Protein AF-A0AB37VP59-F1 (afdb_monomer)

Structure (mmCIF, N/CA/C/O backbone):
data_AF-A0AB37VP59-F1
#
_entry.id   AF-A0AB37VP59-F1
#
loop_
_atom_site.group_PDB
_atom_site.id
_atom_site.type_symbol
_atom_site.label_atom_id
_atom_site.label_alt_id
_atom_site.label_comp_id
_atom_site.label_asym_id
_atom_site.label_entity_id
_atom_site.label_seq_id
_atom_site.pdbx_PDB_ins_code
_atom_site.Cartn_x
_atom_site.Cartn_y
_atom_site.Cartn_z
_atom_site.occupancy
_atom_site.B_iso_or_equiv
_atom_site.auth_seq_id
_atom_site.auth_comp_id
_atom_site.auth_asym_id
_atom_site.auth_atom_id
_atom_site.pdbx_PDB_model_num
ATOM 1 N N . SER A 1 1 ? 19.311 7.601 -5.207 1.00 72.62 1 SER A N 1
ATOM 2 C CA . SER A 1 1 ? 17.834 7.545 -5.160 1.00 72.62 1 SER A CA 1
ATOM 3 C C . SER A 1 1 ? 17.373 6.190 -5.675 1.00 72.62 1 SER A C 1
ATOM 5 O O . SER A 1 1 ? 17.771 5.829 -6.777 1.00 72.62 1 SER A O 1
ATOM 7 N N . VAL A 1 2 ? 16.579 5.439 -4.901 1.00 83.62 2 VAL A N 1
ATOM 8 C CA . VAL A 1 2 ? 16.119 4.067 -5.236 1.00 83.62 2 VAL A CA 1
ATOM 9 C C . VAL A 1 2 ? 15.288 4.017 -6.526 1.00 83.62 2 VAL A C 1
ATOM 11 O O . VAL A 1 2 ? 15.314 3.015 -7.233 1.00 83.62 2 VAL A O 1
ATOM 14 N N . LEU A 1 3 ? 14.602 5.115 -6.865 1.00 87.75 3 LEU A N 1
ATOM 15 C CA . LEU A 1 3 ? 13.774 5.244 -8.072 1.00 87.75 3 LEU A CA 1
ATOM 16 C C . LEU A 1 3 ? 14.448 6.041 -9.201 1.00 87.75 3 LEU A C 1
ATOM 18 O O . LEU A 1 3 ? 13.854 6.228 -10.260 1.00 87.75 3 LEU A O 1
ATOM 22 N N . GLY A 1 4 ? 15.689 6.496 -9.006 1.00 88.38 4 GLY A N 1
ATOM 23 C CA . GLY A 1 4 ? 16.471 7.183 -10.041 1.00 88.38 4 GLY A CA 1
ATOM 24 C C . GLY A 1 4 ? 16.076 8.640 -10.292 1.00 88.38 4 GLY A C 1
ATOM 25 O O . GLY A 1 4 ? 16.629 9.268 -11.188 1.00 88.38 4 GLY A O 1
ATOM 26 N N . TYR A 1 5 ? 15.157 9.196 -9.500 1.00 91.25 5 TYR A N 1
ATOM 27 C CA . TYR A 1 5 ? 14.836 10.621 -9.540 1.00 91.25 5 TYR A CA 1
ATOM 28 C C . TYR A 1 5 ? 15.966 11.445 -8.917 1.00 91.25 5 TYR A C 1
ATOM 30 O O . TYR A 1 5 ? 16.372 11.174 -7.783 1.00 91.25 5 TYR A O 1
ATOM 38 N N . SER A 1 6 ? 16.464 12.435 -9.663 1.00 87.75 6 SER A N 1
ATOM 39 C CA . SER A 1 6 ? 17.513 13.366 -9.230 1.00 87.75 6 SER A CA 1
ATOM 40 C C . SER A 1 6 ? 16.966 14.485 -8.344 1.00 87.75 6 SER A C 1
ATOM 42 O O . SER A 1 6 ? 17.584 14.827 -7.341 1.00 87.75 6 SER A O 1
ATOM 44 N N . ASN A 1 7 ? 15.787 15.018 -8.678 1.00 90.31 7 ASN A N 1
ATOM 45 C CA . ASN A 1 7 ? 15.095 16.046 -7.907 1.00 90.31 7 ASN A CA 1
ATOM 46 C C . ASN A 1 7 ? 13.747 15.511 -7.405 1.00 90.31 7 ASN A C 1
ATOM 48 O O . ASN A 1 7 ? 12.861 15.177 -8.190 1.00 90.31 7 ASN A O 1
ATOM 52 N N . THR A 1 8 ? 13.598 15.429 -6.083 1.00 88.12 8 THR A N 1
ATOM 53 C CA . THR A 1 8 ? 12.398 14.891 -5.430 1.00 88.12 8 THR A CA 1
ATOM 54 C C . THR A 1 8 ? 11.186 15.801 -5.593 1.00 88.12 8 THR A C 1
ATOM 56 O O . THR A 1 8 ? 10.112 15.299 -5.905 1.00 88.12 8 THR A O 1
ATOM 59 N N . LYS A 1 9 ? 11.342 17.126 -5.459 1.00 88.88 9 LYS A N 1
ATOM 60 C CA . LYS A 1 9 ? 10.240 18.091 -5.649 1.00 88.88 9 LYS A CA 1
ATOM 61 C C . LYS A 1 9 ? 9.669 18.010 -7.060 1.00 88.88 9 LYS A C 1
ATOM 63 O O . LYS A 1 9 ? 8.460 18.017 -7.260 1.00 88.88 9 LYS A O 1
ATOM 68 N N . ASP A 1 10 ? 10.565 17.898 -8.027 1.00 91.94 10 ASP A N 1
ATOM 69 C CA . ASP A 1 10 ? 10.229 17.785 -9.436 1.00 91.94 10 ASP A CA 1
ATOM 70 C C . ASP A 1 10 ? 9.515 16.465 -9.769 1.00 91.94 10 ASP A C 1
ATOM 72 O O . ASP A 1 10 ? 8.470 16.463 -10.421 1.00 91.94 10 ASP A O 1
ATOM 76 N N . ALA A 1 11 ? 10.032 15.348 -9.249 1.00 92.06 11 ALA A N 1
ATOM 77 C CA . ALA A 1 11 ? 9.401 14.042 -9.390 1.00 92.06 11 ALA A CA 1
ATOM 78 C C . ALA A 1 11 ? 7.995 14.025 -8.775 1.00 92.06 11 ALA A C 1
ATOM 80 O O . ALA A 1 11 ? 7.053 13.583 -9.426 1.00 92.06 11 ALA A O 1
ATOM 81 N N . LEU A 1 12 ? 7.836 14.567 -7.563 1.00 91.94 12 LEU A N 1
ATOM 82 C CA . LEU A 1 12 ? 6.530 14.694 -6.916 1.00 91.94 12 LEU A CA 1
ATOM 83 C C . LEU A 1 12 ? 5.581 15.550 -7.759 1.00 91.94 12 LEU A C 1
ATOM 85 O O . LEU A 1 12 ? 4.450 15.144 -7.999 1.00 91.94 12 LEU A O 1
ATOM 89 N N . SER A 1 13 ? 6.030 16.702 -8.259 1.00 91.25 13 SER A N 1
ATOM 90 C CA . SER A 1 13 ? 5.206 17.595 -9.082 1.00 91.25 13 SER A CA 1
ATOM 91 C C . SER A 1 13 ? 4.702 16.926 -10.367 1.00 91.25 13 SER A C 1
ATOM 93 O O . SER A 1 13 ? 3.517 17.005 -10.672 1.00 91.25 13 SER A O 1
ATOM 95 N N . ARG A 1 14 ? 5.571 16.214 -11.096 1.00 91.88 14 ARG A N 1
ATOM 96 C CA . ARG A 1 14 ? 5.260 15.669 -12.433 1.00 91.88 14 ARG A CA 1
ATOM 97 C C . ARG A 1 14 ? 4.603 14.295 -12.449 1.00 91.88 14 ARG A C 1
ATOM 99 O O . ARG A 1 14 ? 4.141 13.852 -13.506 1.00 91.88 14 ARG A O 1
ATOM 106 N N . HIS A 1 15 ? 4.702 13.545 -11.360 1.00 92.88 15 HIS A N 1
ATOM 107 C CA . HIS A 1 15 ? 4.385 12.116 -11.374 1.00 92.88 15 HIS A CA 1
ATOM 108 C C . HIS A 1 15 ? 3.372 11.688 -10.328 1.00 92.88 15 HIS A C 1
ATOM 110 O O . HIS A 1 15 ? 2.923 10.553 -10.422 1.00 92.88 15 HIS A O 1
ATOM 116 N N . VAL A 1 16 ? 3.025 12.556 -9.382 1.00 93.62 16 VAL A N 1
ATOM 117 C CA . VAL A 1 16 ? 2.039 12.276 -8.337 1.00 93.62 16 VAL A CA 1
ATOM 118 C C . VAL A 1 16 ? 0.917 13.300 -8.452 1.00 93.62 16 VAL A C 1
ATOM 120 O O . VAL A 1 16 ? 1.195 14.486 -8.652 1.00 93.62 16 VAL A O 1
ATOM 123 N N . ASP A 1 17 ? -0.328 12.861 -8.322 1.00 92.38 17 ASP A N 1
ATOM 124 C CA . ASP A 1 17 ? -1.490 13.744 -8.375 1.00 92.38 17 ASP A CA 1
ATOM 125 C C . ASP A 1 17 ? -1.630 14.568 -7.086 1.00 92.38 17 ASP A C 1
ATOM 127 O O . ASP A 1 17 ? -0.920 14.348 -6.102 1.00 92.38 17 ASP A O 1
ATOM 131 N N . LEU A 1 18 ? -2.467 15.608 -7.108 1.00 91.31 18 LEU A N 1
ATOM 132 C CA . LEU A 1 18 ? -2.630 16.495 -5.948 1.00 91.31 18 LEU A CA 1
ATOM 133 C C . LEU A 1 18 ? -3.325 15.792 -4.776 1.00 91.31 18 LEU A C 1
ATOM 135 O O . LEU A 1 18 ? -2.938 16.024 -3.638 1.00 91.31 18 LEU A O 1
ATOM 139 N N . GLU A 1 19 ? -4.286 14.910 -5.056 1.00 92.19 19 GLU A N 1
ATOM 140 C CA . GLU A 1 19 ? -5.008 14.116 -4.047 1.00 92.19 19 GLU A CA 1
ATOM 141 C C . GLU A 1 19 ? -4.108 13.133 -3.287 1.00 92.19 19 GLU A C 1
ATOM 143 O O . GLU A 1 19 ? -4.360 12.808 -2.129 1.00 92.19 19 GLU A O 1
ATOM 148 N N . ASP A 1 20 ? -3.003 12.728 -3.911 1.00 93.25 20 ASP A N 1
ATOM 149 C CA . ASP A 1 20 ? -2.031 11.802 -3.339 1.00 93.25 20 ASP A CA 1
ATOM 150 C C . ASP A 1 20 ? -0.913 12.505 -2.556 1.00 93.25 20 ASP A C 1
ATOM 152 O O . ASP A 1 20 ? 0.030 11.851 -2.101 1.00 93.25 20 ASP A O 1
ATOM 156 N N . LYS A 1 21 ? -0.987 13.834 -2.399 1.00 92.50 21 LYS A N 1
ATOM 157 C CA . LYS A 1 21 ? -0.002 14.664 -1.695 1.00 92.50 21 LYS A CA 1
ATOM 158 C C . LYS A 1 21 ? -0.630 15.345 -0.492 1.00 92.50 21 LYS A C 1
ATOM 160 O O . LYS A 1 21 ? -1.724 15.888 -0.563 1.00 92.50 21 LYS A O 1
ATOM 165 N N . MET A 1 22 ? 0.143 15.443 0.581 1.00 89.94 22 MET A N 1
ATOM 166 C CA . MET A 1 22 ? -0.222 16.232 1.749 1.00 89.94 22 MET A CA 1
ATOM 167 C C . MET A 1 22 ? 0.992 16.989 2.280 1.00 89.94 22 MET A C 1
ATOM 169 O O . MET A 1 22 ? 2.081 16.428 2.414 1.00 89.94 22 MET A O 1
ATOM 173 N N . GLY A 1 23 ? 0.815 18.276 2.575 1.00 86.31 23 GLY A N 1
ATOM 174 C CA . GLY A 1 23 ? 1.788 19.042 3.346 1.00 86.31 23 GLY A CA 1
ATOM 175 C C . GLY A 1 23 ? 1.694 18.633 4.810 1.00 86.31 23 GLY A C 1
ATOM 176 O O . GLY A 1 23 ? 0.612 18.649 5.387 1.00 86.31 23 GLY A O 1
ATOM 177 N N . SER A 1 24 ? 2.809 18.235 5.409 1.00 83.12 24 SER A N 1
ATOM 178 C CA . SER A 1 24 ? 2.869 17.896 6.825 1.0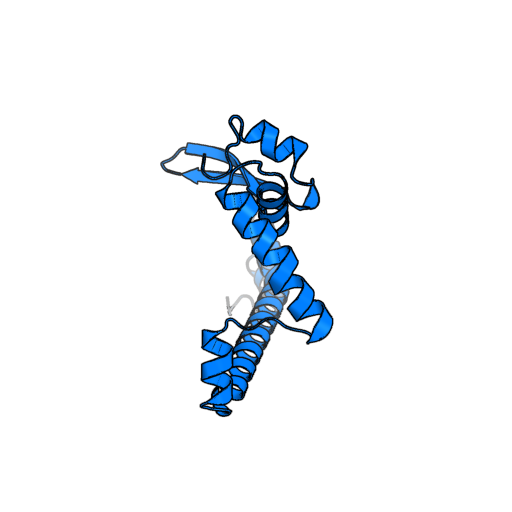0 83.12 24 SER A CA 1
ATOM 179 C C . SER A 1 24 ? 4.071 18.558 7.471 1.00 83.12 24 SER A C 1
ATOM 181 O O . SER A 1 24 ? 5.178 18.584 6.922 1.00 83.12 24 SER A O 1
ATOM 183 N N . ARG A 1 25 ? 3.844 19.128 8.652 1.00 82.62 25 ARG A N 1
ATOM 184 C CA . ARG A 1 25 ? 4.882 19.784 9.435 1.00 82.62 25 ARG A CA 1
ATOM 185 C C . ARG A 1 25 ? 5.600 18.724 10.256 1.00 82.62 25 ARG A C 1
ATOM 187 O O . ARG A 1 25 ? 5.131 18.320 11.314 1.00 82.62 25 ARG A O 1
ATOM 194 N N . ILE A 1 26 ? 6.747 18.279 9.760 1.00 82.06 26 ILE A N 1
ATOM 195 C CA . ILE A 1 26 ? 7.560 17.281 10.444 1.00 82.06 26 ILE A CA 1
ATOM 196 C C . ILE A 1 26 ? 8.484 18.008 11.420 1.00 82.06 26 ILE A C 1
ATOM 198 O O . ILE A 1 26 ? 9.325 18.828 11.032 1.00 82.06 26 ILE A O 1
ATOM 202 N N . THR A 1 27 ? 8.294 17.725 12.707 1.00 80.81 27 THR A N 1
ATOM 203 C CA . THR A 1 27 ? 9.175 18.167 13.785 1.00 80.81 27 THR A CA 1
ATOM 204 C C . THR A 1 27 ? 10.196 17.073 14.071 1.00 80.81 27 THR A C 1
ATOM 206 O O . THR A 1 27 ? 9.868 15.954 14.453 1.00 80.81 27 THR A O 1
ATOM 209 N N . THR A 1 28 ? 11.473 17.361 13.845 1.00 78.62 28 THR A N 1
ATOM 210 C CA . THR A 1 28 ? 12.567 16.426 14.136 1.00 78.62 28 THR A CA 1
ATOM 211 C C . THR A 1 28 ? 13.749 17.209 14.678 1.00 78.62 28 THR A C 1
ATOM 213 O O . THR A 1 28 ? 14.159 18.207 14.086 1.00 78.62 28 THR A O 1
ATOM 216 N N . SER A 1 29 ? 14.285 16.773 15.821 1.00 78.69 29 SER A N 1
ATOM 217 C CA . SER A 1 29 ? 15.469 17.370 16.460 1.00 78.69 29 SER A CA 1
ATOM 218 C C . SER A 1 29 ? 15.377 18.894 16.643 1.00 78.69 29 SER A C 1
ATOM 220 O O . SER A 1 29 ? 16.305 19.626 16.309 1.00 78.69 29 SER A O 1
ATOM 222 N N . GLY A 1 30 ? 14.226 19.392 17.111 1.00 79.00 30 GLY A N 1
ATOM 223 C CA . GLY A 1 30 ? 13.988 20.826 17.342 1.00 79.00 30 GLY A CA 1
ATOM 224 C C . GLY A 1 30 ? 13.789 21.666 16.074 1.00 79.00 30 GLY A C 1
ATOM 225 O O . GLY A 1 30 ? 13.482 22.852 16.167 1.00 79.00 30 GLY A O 1
ATOM 226 N N . GLN A 1 31 ? 13.913 21.072 14.885 1.00 78.69 31 GLN A N 1
ATOM 227 C CA . GLN A 1 31 ? 13.576 21.726 13.627 1.00 78.69 31 GLN A CA 1
ATOM 228 C C . GLN A 1 31 ? 12.152 21.383 13.227 1.00 78.69 31 GLN A C 1
ATOM 230 O O . GLN A 1 31 ? 11.710 20.243 13.353 1.00 78.69 31 GLN A O 1
ATOM 235 N N . SER A 1 32 ? 11.445 22.379 12.709 1.00 82.44 32 SER A N 1
ATOM 236 C CA . SER A 1 32 ? 10.094 22.215 12.206 1.00 82.44 32 SER A CA 1
ATOM 237 C C . SER A 1 32 ? 10.067 22.602 10.738 1.00 82.44 32 SER A C 1
ATOM 239 O O . SER A 1 32 ? 10.291 23.764 10.401 1.00 82.44 32 SER A O 1
ATOM 241 N N . ARG A 1 33 ? 9.876 21.612 9.864 1.00 84.31 33 ARG A N 1
ATOM 242 C CA . ARG A 1 33 ? 9.929 21.793 8.412 1.00 84.31 33 ARG A CA 1
ATOM 243 C C . ARG A 1 33 ? 8.636 21.307 7.787 1.00 84.31 33 ARG A C 1
ATOM 245 O O . ARG A 1 33 ? 8.128 20.245 8.135 1.00 84.31 33 ARG A O 1
ATOM 252 N N . GLU A 1 34 ? 8.131 22.083 6.842 1.00 85.31 34 GLU A N 1
ATOM 253 C CA . GLU A 1 34 ? 7.028 21.653 5.998 1.00 85.31 34 GLU A CA 1
ATOM 254 C C . GLU A 1 34 ? 7.560 20.684 4.936 1.00 85.31 34 GLU A C 1
ATOM 256 O O . GLU A 1 34 ? 8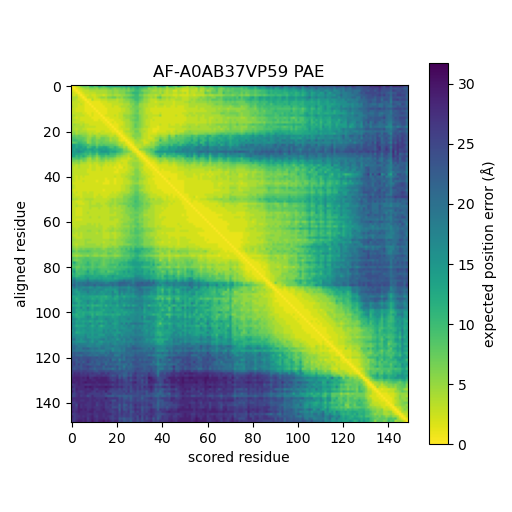.483 21.004 4.179 1.00 85.31 34 GLU A O 1
ATOM 261 N N . MET A 1 35 ? 7.029 19.465 4.931 1.00 88.00 35 MET A N 1
ATOM 262 C CA . MET A 1 35 ? 7.433 18.387 4.037 1.00 88.00 35 MET A CA 1
ATOM 263 C C . MET A 1 35 ? 6.212 17.826 3.318 1.00 88.00 35 MET A C 1
ATOM 265 O O . MET A 1 35 ? 5.139 17.689 3.896 1.00 88.00 35 MET A O 1
ATOM 269 N N . THR A 1 36 ? 6.379 17.480 2.045 1.00 89.38 36 THR A N 1
ATOM 270 C CA . THR A 1 36 ? 5.337 16.785 1.289 1.00 89.38 36 THR A CA 1
ATOM 271 C C . THR A 1 36 ? 5.408 15.295 1.591 1.00 89.38 36 THR A C 1
ATOM 273 O O . THR A 1 36 ? 6.431 14.657 1.336 1.00 89.38 36 THR A O 1
ATOM 276 N N . ILE A 1 37 ? 4.318 14.750 2.112 1.00 91.19 37 ILE A N 1
ATOM 277 C CA . ILE A 1 37 ? 4.081 13.318 2.278 1.00 91.19 37 ILE A CA 1
ATOM 278 C C . ILE A 1 37 ? 3.182 12.860 1.128 1.00 91.19 37 ILE A C 1
ATOM 280 O O . ILE A 1 37 ? 2.370 13.636 0.622 1.00 91.19 37 ILE A O 1
ATOM 284 N N . ILE A 1 38 ? 3.350 11.612 0.702 1.00 93.75 38 ILE A N 1
ATOM 285 C CA . ILE A 1 38 ? 2.493 10.971 -0.294 1.00 93.75 38 ILE A CA 1
ATOM 286 C C . ILE A 1 38 ? 1.874 9.702 0.279 1.00 93.75 38 ILE A C 1
ATOM 288 O O . ILE A 1 38 ? 2.481 9.051 1.132 1.00 93.75 38 ILE A O 1
ATOM 292 N N . ASN A 1 39 ? 0.681 9.357 -0.193 1.00 94.44 39 ASN A N 1
ATOM 293 C CA . ASN A 1 39 ? 0.032 8.091 0.136 1.00 94.44 39 ASN A CA 1
ATOM 294 C C . ASN A 1 39 ? 0.580 6.936 -0.738 1.00 94.44 39 ASN A C 1
ATOM 296 O O . ASN A 1 39 ? 1.502 7.104 -1.545 1.00 94.44 39 ASN A O 1
ATOM 300 N N . GLU A 1 40 ? 0.007 5.742 -0.578 1.00 93.19 40 GLU A N 1
ATOM 301 C CA . GLU A 1 40 ? 0.408 4.550 -1.333 1.00 93.19 40 GLU A CA 1
ATOM 302 C C . GLU A 1 40 ? 0.141 4.680 -2.847 1.00 93.19 40 GLU A C 1
ATOM 304 O O . GLU A 1 40 ? 0.975 4.272 -3.659 1.00 93.19 40 GLU A O 1
ATOM 309 N N . SER A 1 41 ? -0.967 5.317 -3.238 1.00 93.94 41 SER A N 1
ATOM 310 C CA . SER A 1 41 ? -1.277 5.605 -4.647 1.00 93.94 41 SER A CA 1
ATOM 311 C C . SER A 1 41 ? -0.182 6.463 -5.293 1.00 93.94 41 SER A C 1
ATOM 313 O O . SER A 1 41 ? 0.388 6.097 -6.328 1.00 93.94 41 SER A O 1
ATOM 315 N N . GLY A 1 42 ? 0.234 7.539 -4.620 1.00 93.56 42 GLY A N 1
ATOM 316 C CA . GLY A 1 42 ? 1.324 8.397 -5.072 1.00 93.56 42 GLY A CA 1
ATOM 317 C C . GLY A 1 42 ? 2.671 7.675 -5.146 1.00 93.56 42 GLY A C 1
ATOM 318 O O . GLY A 1 42 ? 3.452 7.898 -6.078 1.00 93.56 42 GLY A O 1
ATOM 319 N N . LEU A 1 43 ? 2.943 6.759 -4.211 1.00 93.56 43 LEU A N 1
ATOM 320 C CA . LEU A 1 43 ? 4.133 5.906 -4.255 1.00 93.56 43 LEU A CA 1
ATOM 321 C C . LEU A 1 43 ? 4.138 5.020 -5.510 1.00 93.56 43 LEU A C 1
ATOM 323 O O . LEU A 1 43 ? 5.147 4.976 -6.226 1.00 93.56 43 LEU A O 1
ATOM 327 N N . TYR A 1 44 ? 3.029 4.344 -5.817 1.00 94.69 44 TYR A N 1
ATOM 328 C CA . TYR A 1 44 ? 2.930 3.525 -7.025 1.00 94.69 44 TYR A CA 1
ATOM 329 C C . TYR A 1 44 ? 3.065 4.357 -8.296 1.00 94.69 44 TYR A C 1
ATOM 331 O O . TYR A 1 44 ? 3.772 3.940 -9.218 1.00 94.69 44 TYR A O 1
ATOM 339 N N . SER A 1 45 ? 2.495 5.560 -8.331 1.00 94.06 45 SER A N 1
ATOM 340 C CA . SER A 1 45 ? 2.641 6.485 -9.458 1.00 94.06 45 SER A CA 1
ATOM 341 C C . SER A 1 45 ? 4.110 6.811 -9.766 1.00 94.06 45 SER A C 1
ATOM 343 O O . SER A 1 45 ? 4.522 6.795 -10.933 1.00 94.06 45 SER A O 1
ATOM 345 N N . LEU A 1 46 ? 4.951 6.987 -8.740 1.00 93.75 46 LEU A N 1
ATOM 346 C CA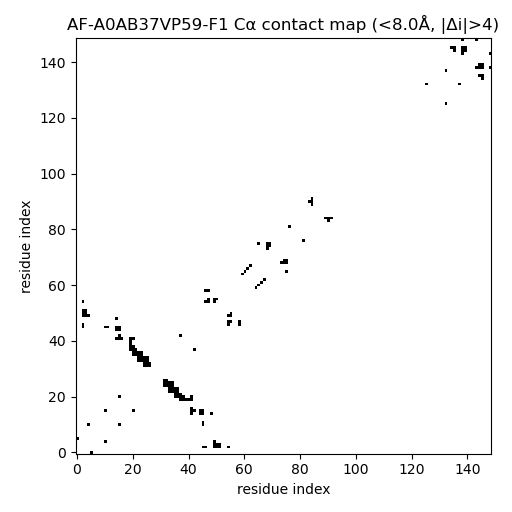 . LEU A 1 46 ? 6.402 7.156 -8.905 1.00 93.75 46 LEU A CA 1
ATOM 347 C C . LEU A 1 46 ? 7.090 5.882 -9.410 1.00 93.75 46 LEU A C 1
ATOM 349 O O . LEU A 1 46 ? 7.920 5.936 -10.321 1.00 93.75 46 LEU A O 1
ATOM 353 N N . ILE A 1 47 ? 6.760 4.721 -8.844 1.00 93.81 47 ILE A N 1
ATOM 354 C CA . ILE A 1 47 ? 7.377 3.448 -9.241 1.00 93.81 47 ILE A CA 1
ATOM 355 C C . ILE A 1 47 ? 7.054 3.126 -10.706 1.00 93.81 47 ILE A C 1
ATOM 357 O O . ILE A 1 47 ? 7.945 2.766 -11.478 1.00 93.81 47 ILE A O 1
ATOM 361 N N . LEU A 1 48 ? 5.801 3.313 -11.127 1.00 92.50 48 LEU A N 1
ATOM 362 C CA . LEU A 1 48 ? 5.328 2.982 -12.473 1.00 92.50 48 LEU A CA 1
ATOM 363 C C . LEU A 1 48 ? 5.918 3.879 -13.574 1.00 92.50 48 LEU A C 1
ATOM 365 O O . LEU A 1 48 ? 5.968 3.451 -14.740 1.00 92.50 48 LEU A O 1
ATOM 369 N N . LYS A 1 49 ? 6.360 5.093 -13.215 1.00 91.50 49 LYS A N 1
ATOM 370 C CA . LYS A 1 49 ? 7.022 6.057 -14.112 1.00 91.50 49 LYS A CA 1
ATOM 371 C C . LYS A 1 49 ? 8.553 6.003 -14.053 1.00 91.50 49 LYS A C 1
ATOM 373 O O . LYS A 1 49 ? 9.204 6.545 -14.950 1.00 91.50 49 LYS A O 1
ATOM 378 N N . SER A 1 50 ? 9.144 5.342 -13.059 1.00 92.50 50 SER A N 1
ATOM 379 C CA . SER A 1 50 ? 10.599 5.196 -12.966 1.00 92.50 50 SER A CA 1
ATOM 380 C C . SER A 1 50 ? 11.171 4.386 -14.139 1.00 92.50 50 SER A C 1
ATOM 382 O O . SER A 1 50 ? 10.592 3.408 -14.618 1.00 92.50 50 SER A O 1
ATOM 384 N N . LYS A 1 51 ? 12.354 4.797 -14.614 1.00 90.25 51 LYS A N 1
ATOM 385 C CA . LYS A 1 51 ? 13.069 4.148 -15.726 1.00 90.25 51 LYS A CA 1
ATOM 386 C C . LYS A 1 51 ? 14.073 3.086 -15.266 1.00 90.25 51 LYS A C 1
ATOM 388 O O . LYS A 1 51 ? 14.649 2.407 -16.121 1.00 90.25 51 LYS A O 1
ATOM 393 N N . LEU A 1 52 ? 14.290 2.937 -13.957 1.00 92.94 52 LEU A N 1
ATOM 394 C CA . LEU A 1 52 ? 15.294 2.017 -13.424 1.00 92.94 52 LEU A CA 1
ATOM 395 C C . LEU A 1 52 ? 14.909 0.543 -13.634 1.00 92.94 52 LEU A C 1
ATOM 397 O O . LEU A 1 52 ? 13.723 0.205 -13.601 1.00 92.94 52 LEU A O 1
ATOM 401 N N . PRO A 1 53 ? 15.896 -0.361 -13.799 1.00 93.62 53 PRO A N 1
ATOM 402 C CA . PRO A 1 53 ? 15.631 -1.789 -13.968 1.00 93.62 53 PRO A CA 1
ATOM 403 C C . PRO A 1 53 ? 14.826 -2.408 -12.818 1.00 93.62 53 PRO A C 1
ATOM 405 O O . PRO A 1 53 ? 13.951 -3.229 -13.070 1.00 93.62 53 PRO A O 1
ATOM 408 N N . SER A 1 54 ? 15.078 -1.998 -11.571 1.00 92.69 54 SER A N 1
ATOM 409 C CA . SER A 1 54 ? 14.339 -2.463 -10.387 1.00 92.69 54 SER A CA 1
ATOM 410 C C . SER A 1 54 ? 12.851 -2.106 -10.460 1.00 92.69 54 SER A C 1
ATOM 412 O O . SER A 1 54 ? 11.998 -2.983 -10.340 1.00 92.69 54 SER A O 1
ATOM 414 N N . ALA A 1 55 ? 12.535 -0.844 -10.751 1.00 93.62 55 ALA A N 1
ATOM 415 C CA . ALA A 1 55 ? 11.159 -0.379 -10.904 1.00 93.62 55 ALA A CA 1
ATOM 416 C C . ALA A 1 55 ? 10.452 -1.042 -12.096 1.00 93.62 55 ALA A C 1
ATOM 418 O O . ALA A 1 55 ? 9.285 -1.417 -12.001 1.00 93.62 55 ALA A O 1
ATOM 419 N N . LYS A 1 56 ? 11.170 -1.273 -13.204 1.00 93.56 56 LYS A N 1
ATOM 420 C CA . LYS A 1 56 ? 10.644 -2.023 -14.355 1.00 93.56 56 LYS A CA 1
ATOM 421 C C . LYS A 1 56 ? 10.305 -3.471 -14.002 1.00 93.56 56 LYS A C 1
ATOM 423 O O . LYS A 1 56 ? 9.268 -3.953 -14.450 1.00 93.56 56 LYS A O 1
ATOM 428 N N . LYS A 1 57 ? 11.139 -4.152 -13.206 1.00 94.25 57 LYS A N 1
ATOM 429 C CA . LYS A 1 57 ? 10.857 -5.513 -12.716 1.00 94.25 57 LYS A CA 1
ATOM 430 C C . LYS A 1 57 ? 9.588 -5.536 -11.867 1.00 94.25 57 LYS A C 1
ATOM 432 O O . LYS A 1 57 ? 8.705 -6.336 -12.151 1.00 94.25 57 LYS A O 1
ATOM 437 N N . PHE A 1 58 ? 9.464 -4.612 -10.912 1.00 94.31 58 PHE A N 1
ATOM 438 C CA . PHE A 1 58 ? 8.259 -4.484 -10.089 1.00 94.31 58 PHE A CA 1
ATOM 439 C C . PHE A 1 58 ? 7.014 -4.212 -10.941 1.00 94.31 58 PHE A C 1
ATOM 441 O O . PHE A 1 58 ? 6.034 -4.944 -10.862 1.00 94.31 58 PHE A O 1
ATOM 448 N N . LYS A 1 59 ? 7.076 -3.220 -11.838 1.00 93.62 59 LYS A N 1
ATOM 449 C CA . LYS A 1 59 ? 5.989 -2.906 -12.773 1.00 93.62 59 LYS A CA 1
ATOM 450 C C . LYS A 1 59 ? 5.587 -4.119 -13.607 1.00 93.62 59 LYS A C 1
ATOM 452 O O . LYS A 1 59 ? 4.397 -4.353 -13.806 1.00 93.62 59 LYS A O 1
ATOM 457 N N . ARG A 1 60 ? 6.560 -4.883 -14.115 1.00 95.38 60 ARG A N 1
ATOM 458 C CA . ARG A 1 60 ? 6.289 -6.095 -14.892 1.00 95.38 60 ARG A CA 1
ATOM 459 C C . ARG A 1 60 ? 5.570 -7.124 -14.031 1.00 95.38 60 ARG A C 1
ATOM 461 O O . ARG A 1 60 ? 4.507 -7.550 -14.445 1.00 95.38 60 ARG A O 1
ATOM 468 N N . TRP A 1 61 ? 6.087 -7.432 -12.846 1.00 95.06 61 TRP A N 1
ATOM 469 C CA . TRP A 1 61 ? 5.459 -8.363 -11.907 1.00 95.06 61 TRP A CA 1
ATOM 470 C C . TRP A 1 61 ? 4.009 -7.967 -1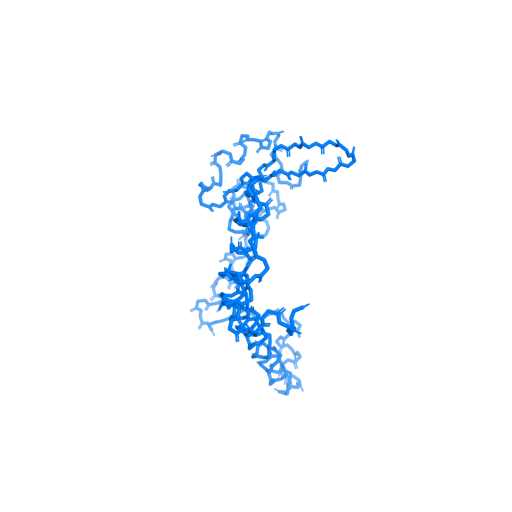1.582 1.00 95.06 61 TRP A C 1
ATOM 472 O O . TRP A 1 61 ? 3.093 -8.758 -11.798 1.00 95.06 61 TRP A O 1
ATOM 482 N N . VAL A 1 62 ? 3.760 -6.704 -11.217 1.00 95.12 62 VAL A N 1
ATOM 483 C CA . VAL A 1 62 ? 2.395 -6.217 -10.945 1.00 95.12 62 VAL A CA 1
ATOM 484 C C . VAL A 1 62 ? 1.480 -6.369 -12.168 1.00 95.12 62 VAL A C 1
ATOM 486 O O . VAL A 1 62 ? 0.346 -6.825 -12.047 1.00 95.12 62 VAL A O 1
ATOM 489 N N . THR A 1 63 ? 1.957 -6.011 -13.364 1.00 94.94 63 THR A N 1
ATOM 490 C CA . THR A 1 63 ? 1.125 -6.001 -14.583 1.00 94.94 63 THR A CA 1
ATOM 491 C C . THR A 1 63 ? 0.943 -7.366 -15.244 1.00 94.94 63 THR A C 1
ATOM 493 O O . THR A 1 63 ? -0.064 -7.566 -15.920 1.00 94.94 63 THR A O 1
ATOM 496 N N . SER A 1 64 ? 1.880 -8.302 -15.081 1.00 96.12 64 SER A N 1
ATOM 497 C CA . SER A 1 64 ? 1.798 -9.636 -15.688 1.00 96.12 64 SER A CA 1
ATOM 498 C C . SER A 1 64 ? 1.243 -10.705 -14.757 1.00 96.12 64 SER A C 1
ATOM 500 O O . SER A 1 64 ? 0.735 -11.707 -15.249 1.00 96.12 64 SER A O 1
ATOM 502 N N . GLU A 1 65 ? 1.340 -10.507 -13.445 1.00 94.25 65 GLU A N 1
ATOM 503 C CA . GLU A 1 65 ? 1.010 -11.530 -12.451 1.00 94.25 65 GLU A CA 1
ATOM 504 C C . GLU A 1 65 ? -0.112 -11.058 -11.527 1.00 94.25 65 GLU A C 1
ATOM 506 O O . GLU A 1 65 ? -1.216 -11.600 -11.578 1.00 94.25 65 GLU A O 1
ATOM 511 N N . VAL A 1 66 ? 0.125 -9.980 -10.775 1.00 95.12 66 VAL A N 1
ATOM 512 C CA . VAL A 1 66 ? -0.792 -9.511 -9.723 1.00 95.12 66 VAL A CA 1
ATOM 513 C C . VAL A 1 66 ? -2.134 -9.045 -10.295 1.00 95.12 66 VAL A C 1
ATOM 515 O O . VAL A 1 66 ? -3.180 -9.590 -9.949 1.00 95.12 66 VAL A O 1
ATOM 518 N N . LEU A 1 67 ? -2.132 -8.064 -11.204 1.00 95.56 67 LEU A N 1
ATOM 519 C CA . LEU A 1 67 ? -3.372 -7.519 -11.770 1.00 95.56 67 LEU A CA 1
ATOM 520 C C . LEU A 1 67 ? -4.161 -8.565 -12.577 1.00 95.56 67 LEU A C 1
ATOM 522 O O . LEU A 1 67 ? -5.382 -8.634 -12.413 1.00 95.56 67 LEU A O 1
ATOM 526 N N . PRO A 1 68 ? -3.529 -9.411 -13.418 1.00 96.69 68 PRO A N 1
ATOM 527 C CA . PRO A 1 68 ? -4.244 -10.496 -14.080 1.00 96.69 68 PRO A CA 1
ATOM 528 C C . PRO A 1 68 ? -4.853 -11.514 -13.112 1.00 96.69 68 PRO A C 1
ATOM 530 O O . PRO A 1 68 ? -5.971 -11.959 -13.374 1.00 96.69 68 PRO A O 1
ATOM 533 N N . ALA A 1 69 ? -4.164 -11.866 -12.022 1.00 93.88 69 ALA A N 1
ATOM 534 C CA . ALA A 1 69 ? -4.690 -12.777 -11.008 1.00 93.88 69 ALA A CA 1
ATOM 535 C C . ALA A 1 69 ? -5.924 -12.184 -10.318 1.00 93.88 69 ALA A C 1
ATOM 537 O O . ALA A 1 69 ? -6.979 -12.817 -10.322 1.00 93.88 69 ALA A O 1
ATOM 538 N N . ILE A 1 70 ? -5.839 -10.932 -9.857 1.00 95.38 70 ILE A N 1
ATOM 539 C CA . ILE A 1 70 ? -6.972 -10.218 -9.252 1.00 95.38 70 ILE A CA 1
ATOM 540 C C . ILE A 1 70 ? -8.149 -10.146 -10.232 1.00 95.38 70 ILE A C 1
ATOM 542 O O . ILE A 1 70 ? -9.274 -10.477 -9.868 1.00 95.38 70 ILE A O 1
ATOM 546 N N . ARG A 1 71 ? -7.907 -9.790 -11.501 1.00 94.81 71 ARG A N 1
ATOM 547 C CA . ARG A 1 71 ? -8.967 -9.692 -12.520 1.00 94.81 71 ARG A CA 1
ATOM 548 C C . ARG A 1 71 ? -9.669 -11.028 -12.782 1.00 94.81 71 ARG A C 1
ATOM 550 O O . ARG A 1 71 ? -10.860 -11.032 -13.073 1.00 94.81 71 ARG A O 1
ATOM 557 N N . LYS A 1 72 ? -8.936 -12.144 -12.766 1.00 92.75 72 LYS A N 1
ATOM 558 C CA . LYS A 1 72 ? -9.476 -13.475 -13.094 1.00 92.75 72 LYS A CA 1
ATOM 559 C C . LYS A 1 72 ? -10.102 -14.185 -11.897 1.00 92.75 72 LYS A C 1
ATOM 561 O O . LYS A 1 72 ? -11.080 -14.901 -12.078 1.00 92.75 72 LYS A O 1
ATOM 566 N N . HIS A 1 73 ? -9.520 -14.025 -10.715 1.00 90.38 73 HIS A N 1
ATOM 567 C CA . HIS A 1 73 ? -9.824 -14.841 -9.537 1.00 90.38 73 HIS A CA 1
ATOM 568 C C . HIS A 1 73 ? -10.372 -14.024 -8.361 1.00 90.38 73 HIS A C 1
ATOM 570 O O . HIS A 1 73 ? -10.721 -14.596 -7.336 1.00 90.38 73 HIS A O 1
ATOM 576 N N . GLY A 1 74 ? -10.446 -12.696 -8.483 1.00 88.94 74 GLY A N 1
ATOM 577 C CA . GLY A 1 74 ? -10.916 -11.796 -7.427 1.00 88.94 74 GLY A CA 1
ATOM 578 C C . GLY A 1 74 ? -9.871 -11.475 -6.354 1.00 88.94 74 GLY A C 1
ATOM 579 O O . GLY A 1 74 ? -10.120 -10.621 -5.509 1.00 88.94 74 GLY A O 1
ATOM 580 N N . GLY A 1 75 ? -8.692 -12.103 -6.394 1.00 88.69 75 GLY A N 1
ATOM 581 C CA . GLY A 1 75 ? -7.614 -11.872 -5.435 1.00 88.69 75 GLY A CA 1
ATOM 582 C C . GLY A 1 75 ? -6.254 -12.359 -5.932 1.00 88.69 75 GLY A C 1
ATOM 583 O O . GLY A 1 75 ? -6.152 -13.034 -6.957 1.00 88.69 75 GLY A O 1
ATOM 584 N N . TYR A 1 76 ? -5.205 -11.995 -5.195 1.00 90.50 76 TYR A N 1
ATOM 585 C CA . TYR A 1 76 ? -3.841 -12.478 -5.393 1.00 90.50 76 TYR A CA 1
ATOM 586 C C . TYR A 1 76 ? -3.302 -12.995 -4.056 1.00 90.50 76 TYR A C 1
ATOM 588 O O . TYR A 1 76 ? -3.333 -12.282 -3.055 1.00 90.50 76 TYR A O 1
ATOM 596 N N . LEU A 1 77 ? -2.820 -14.234 -4.057 1.00 87.19 77 LEU A N 1
ATOM 597 C CA . LEU A 1 77 ? -2.116 -14.870 -2.947 1.00 87.19 77 LEU A CA 1
ATOM 598 C C . LEU A 1 77 ? -0.689 -15.142 -3.414 1.00 87.19 77 LEU A C 1
ATOM 600 O O . LEU A 1 77 ? -0.479 -15.542 -4.560 1.00 87.19 77 LEU A O 1
ATOM 604 N N . THR A 1 78 ? 0.292 -14.928 -2.539 1.00 87.69 78 THR A N 1
ATOM 605 C CA . THR A 1 78 ? 1.670 -15.325 -2.844 1.00 87.69 78 THR A CA 1
ATOM 606 C C . THR A 1 78 ? 1.745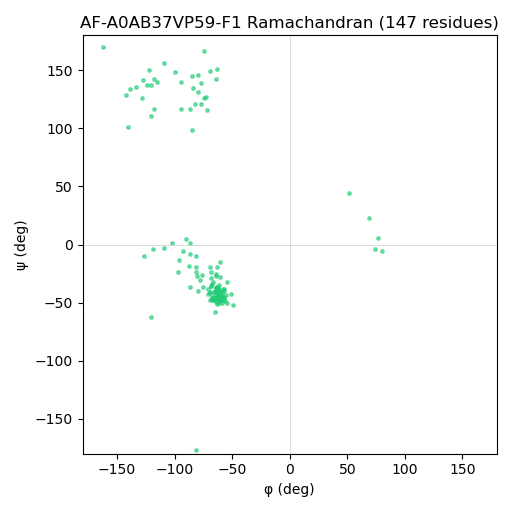 -16.847 -3.005 1.00 87.69 78 THR A C 1
ATOM 608 O O . THR A 1 78 ? 0.963 -17.551 -2.363 1.00 87.69 78 THR A O 1
ATOM 611 N N . PRO A 1 79 ? 2.677 -17.381 -3.817 1.00 85.38 79 PRO A N 1
ATOM 612 C CA . PRO A 1 79 ? 2.807 -18.827 -4.016 1.00 85.38 79 PRO A CA 1
ATOM 613 C C . PRO A 1 79 ? 2.884 -19.614 -2.701 1.00 85.38 79 PRO A C 1
ATOM 615 O O . PRO A 1 79 ? 2.180 -20.604 -2.538 1.00 85.38 79 PRO A O 1
ATOM 618 N N . GLU A 1 80 ? 3.645 -19.102 -1.732 1.00 85.81 80 GLU A N 1
ATOM 619 C CA . GLU A 1 80 ? 3.769 -19.675 -0.386 1.00 85.81 80 GLU A CA 1
ATOM 620 C C . GLU A 1 80 ? 2.419 -19.761 0.341 1.00 85.81 80 GLU A C 1
ATOM 622 O O . GLU A 1 80 ? 2.095 -20.784 0.937 1.00 85.81 80 GLU A O 1
ATOM 627 N N . LYS A 1 81 ? 1.587 -18.712 0.258 1.00 84.31 81 LYS A N 1
ATOM 628 C CA . LYS A 1 81 ? 0.260 -18.713 0.889 1.00 84.31 81 LYS A CA 1
ATOM 629 C C . LYS A 1 81 ? -0.772 -19.534 0.137 1.00 84.31 81 LYS A C 1
ATOM 631 O O . LYS A 1 81 ? -1.693 -20.039 0.770 1.00 84.31 81 LYS A O 1
ATOM 636 N N . VAL A 1 82 ? -0.623 -19.709 -1.175 1.00 83.69 82 VAL A N 1
ATOM 637 C CA . VAL A 1 82 ? -1.432 -20.679 -1.926 1.00 83.69 82 VAL A CA 1
ATOM 638 C C . VAL A 1 82 ? -1.117 -22.095 -1.454 1.00 83.69 82 VAL A C 1
ATOM 640 O O . VAL A 1 82 ? -2.036 -22.857 -1.180 1.00 83.69 82 VAL A O 1
ATOM 643 N N . GLU A 1 83 ? 0.161 -22.441 -1.324 1.00 83.75 83 GLU A N 1
ATOM 644 C CA . GLU A 1 83 ? 0.583 -23.763 -0.859 1.00 83.75 83 GLU A CA 1
ATOM 645 C C . GLU A 1 83 ? 0.118 -24.034 0.576 1.00 83.75 83 GLU A C 1
ATOM 647 O O . GLU A 1 83 ? -0.495 -25.065 0.841 1.00 83.75 83 GLU A O 1
ATOM 652 N N . GLU A 1 84 ? 0.298 -23.074 1.481 1.00 84.38 84 GLU A N 1
ATOM 653 C CA . GLU A 1 84 ? -0.195 -23.162 2.858 1.00 84.38 84 GLU A CA 1
ATOM 654 C C . GLU A 1 84 ? -1.722 -23.340 2.920 1.00 84.38 84 GLU A C 1
ATOM 656 O O . GLU A 1 84 ? -2.213 -24.176 3.677 1.00 84.38 84 GLU A O 1
ATOM 661 N N . ALA A 1 85 ? -2.466 -22.625 2.071 1.00 83.19 85 ALA A N 1
ATOM 662 C CA . ALA A 1 85 ? -3.918 -22.752 1.971 1.00 83.19 85 ALA A CA 1
ATOM 663 C C . ALA A 1 85 ? -4.386 -24.102 1.421 1.00 83.19 85 ALA A C 1
ATOM 665 O O . ALA A 1 85 ? -5.427 -24.611 1.836 1.00 83.19 85 ALA A O 1
ATOM 666 N N . LEU A 1 86 ? -3.621 -24.695 0.505 1.00 81.25 86 LEU A N 1
ATOM 667 C CA . LEU A 1 86 ? -3.905 -26.020 -0.043 1.00 81.25 86 LEU A CA 1
ATOM 668 C C . LEU A 1 86 ? -3.562 -27.138 0.947 1.00 81.25 86 LEU A C 1
ATOM 670 O O . LEU A 1 86 ? -4.272 -28.140 1.000 1.00 81.25 86 LEU A O 1
ATOM 674 N N . LEU A 1 87 ? -2.488 -26.976 1.724 1.00 85.19 87 LEU A N 1
ATOM 675 C CA . LEU A 1 87 ? -2.038 -27.956 2.714 1.00 85.19 87 LEU A CA 1
ATOM 676 C C . LEU A 1 87 ? -2.875 -27.922 3.994 1.00 85.19 87 LEU A C 1
ATOM 678 O O . LEU A 1 87 ? -3.033 -28.952 4.648 1.00 85.19 87 LEU A O 1
ATOM 682 N N . ASN A 1 88 ? -3.407 -26.755 4.354 1.00 84.44 88 ASN A N 1
ATOM 683 C CA . ASN A 1 88 ? -4.240 -26.592 5.531 1.00 84.44 88 ASN A CA 1
ATOM 684 C C . ASN A 1 88 ? -5.417 -25.640 5.242 1.00 84.44 88 ASN A C 1
ATOM 686 O O . ASN A 1 88 ? -5.240 -24.418 5.281 1.00 84.44 88 ASN A O 1
ATOM 690 N N . PRO A 1 89 ? -6.632 -26.164 4.998 1.00 75.88 89 PRO A N 1
ATOM 691 C CA . PRO A 1 89 ? -7.795 -25.338 4.676 1.00 75.88 89 PRO A CA 1
ATOM 692 C C . PRO A 1 89 ? -8.209 -24.381 5.810 1.00 75.88 89 PRO A C 1
ATOM 694 O O . PRO A 1 89 ? -8.851 -23.364 5.535 1.00 75.88 89 PRO A O 1
ATOM 697 N N . ASP A 1 90 ? -7.796 -24.631 7.060 1.00 84.56 90 ASP A N 1
ATOM 698 C CA . ASP A 1 90 ? -8.088 -23.739 8.193 1.00 84.56 90 ASP A CA 1
ATOM 699 C C . ASP A 1 90 ? -7.343 -22.403 8.102 1.00 84.56 90 ASP A C 1
ATOM 701 O O . ASP A 1 90 ? -7.757 -21.415 8.706 1.00 84.56 90 ASP A O 1
ATOM 705 N N . THR A 1 91 ? -6.271 -22.326 7.314 1.00 83.56 91 THR A N 1
ATOM 706 C CA . THR A 1 91 ? -5.494 -21.088 7.128 1.00 83.56 91 THR A CA 1
ATOM 707 C C . THR A 1 91 ? -6.335 -19.980 6.495 1.00 83.56 91 THR A C 1
ATOM 709 O O . THR A 1 91 ? -6.252 -18.823 6.907 1.00 83.56 91 THR A O 1
ATOM 712 N N . ILE A 1 92 ? -7.220 -20.327 5.552 1.00 81.94 92 ILE A N 1
ATOM 713 C CA . ILE A 1 92 ? -8.161 -19.379 4.944 1.00 81.94 92 ILE A CA 1
ATOM 714 C C . ILE A 1 92 ? -9.161 -18.890 5.996 1.00 81.94 92 ILE A C 1
ATOM 716 O O . ILE A 1 92 ? -9.472 -17.699 6.044 1.00 81.94 92 ILE A O 1
ATOM 720 N N . ILE A 1 93 ? -9.642 -19.788 6.860 1.00 84.88 93 ILE A N 1
ATOM 721 C CA . ILE A 1 93 ? -10.589 -19.459 7.933 1.00 84.88 93 ILE A CA 1
ATOM 722 C C . ILE A 1 93 ? -9.935 -18.513 8.942 1.00 84.88 93 ILE A C 1
ATOM 724 O O . ILE A 1 93 ? -10.531 -17.499 9.309 1.00 84.88 93 ILE A O 1
ATOM 728 N N . GLN A 1 94 ? -8.702 -18.801 9.355 1.00 86.75 94 GLN A N 1
ATOM 729 C CA . GLN A 1 94 ? -7.937 -17.953 10.268 1.00 86.75 94 GLN A CA 1
ATOM 730 C C . GLN A 1 94 ? -7.691 -16.569 9.670 1.00 86.75 94 GLN A C 1
ATOM 732 O O . GLN A 1 94 ? -7.999 -15.569 10.316 1.00 86.75 94 GLN A O 1
ATOM 737 N N . LEU A 1 95 ? -7.234 -16.499 8.416 1.00 85.31 95 LEU A N 1
ATOM 738 C CA . LEU A 1 95 ? -7.008 -15.232 7.722 1.00 85.31 95 LEU A CA 1
ATOM 739 C C . LEU A 1 95 ? -8.297 -14.407 7.618 1.00 85.31 95 LEU A C 1
ATOM 741 O O . LEU A 1 95 ? -8.303 -13.212 7.911 1.00 85.31 95 LEU A O 1
ATOM 745 N N . ALA A 1 96 ? -9.407 -15.041 7.238 1.00 86.25 96 ALA A N 1
ATOM 746 C CA . ALA A 1 96 ? -10.702 -14.377 7.148 1.00 86.25 96 ALA A CA 1
ATOM 747 C C . ALA A 1 96 ? -11.198 -13.885 8.518 1.00 86.25 96 ALA A C 1
ATOM 749 O O . ALA A 1 96 ? -11.755 -12.790 8.614 1.00 86.25 96 ALA A O 1
ATOM 750 N N . THR A 1 97 ? -10.979 -14.669 9.575 1.00 89.50 97 THR A N 1
ATOM 751 C CA . THR A 1 97 ? -11.364 -14.313 10.948 1.00 89.50 97 THR A CA 1
ATOM 752 C C . THR A 1 97 ? -10.550 -13.126 11.446 1.00 89.50 97 THR A C 1
ATOM 754 O O . THR A 1 97 ? -11.133 -12.141 11.893 1.00 89.50 97 THR A O 1
ATOM 757 N N . GLN A 1 98 ? -9.232 -13.154 11.256 1.00 90.25 98 GLN A N 1
ATOM 758 C CA . GLN A 1 98 ? -8.343 -12.054 11.617 1.00 90.25 98 GLN A CA 1
ATOM 759 C C . GLN A 1 98 ? -8.718 -10.757 10.883 1.00 90.25 98 GLN A C 1
ATOM 761 O O . GLN A 1 98 ? -8.840 -9.704 11.505 1.00 90.25 98 GLN A O 1
ATOM 766 N N . LEU A 1 99 ? -8.985 -10.828 9.573 1.00 89.19 99 LEU A N 1
ATOM 767 C CA . LEU A 1 99 ? -9.431 -9.668 8.789 1.00 89.19 99 LEU A CA 1
ATOM 768 C C . LEU A 1 99 ? -10.786 -9.128 9.262 1.00 89.19 99 LEU A C 1
ATOM 770 O O . LEU A 1 99 ? -11.021 -7.917 9.244 1.00 89.19 99 LEU A O 1
ATOM 774 N N . LYS A 1 100 ? -11.705 -10.008 9.669 1.00 92.50 100 LYS A N 1
ATOM 775 C CA . LYS A 1 100 ? -12.996 -9.605 10.235 1.00 92.50 100 LYS A CA 1
ATOM 776 C C . LYS A 1 100 ? -12.798 -8.883 11.566 1.00 92.50 100 LYS A C 1
ATOM 778 O O . LYS A 1 100 ? -13.377 -7.814 11.749 1.00 92.50 100 LYS A O 1
ATOM 783 N N . GLU A 1 101 ? -11.985 -9.435 12.458 1.00 92.44 101 GLU A N 1
ATOM 784 C CA . GLU A 1 101 ? -11.669 -8.837 13.757 1.00 92.44 101 GLU A CA 1
ATOM 785 C C . GLU A 1 101 ? -11.024 -7.460 13.594 1.00 92.44 101 GLU A C 1
ATOM 787 O O . GLU A 1 101 ? -11.505 -6.491 14.184 1.00 92.44 101 GLU A O 1
ATOM 792 N N . GLU A 1 102 ? -10.030 -7.331 12.712 1.00 90.62 102 GLU A N 1
ATOM 793 C CA . GLU A 1 102 ? -9.377 -6.054 12.406 1.00 90.62 102 GLU A CA 1
ATOM 794 C C . GLU A 1 102 ? -10.388 -5.001 11.927 1.00 90.62 102 GLU A C 1
ATOM 796 O O . GLU A 1 102 ? -10.421 -3.880 12.439 1.00 90.62 102 GLU A O 1
ATOM 801 N N . ARG A 1 103 ? -11.284 -5.371 11.001 1.00 87.25 103 ARG A N 1
ATOM 802 C CA . ARG A 1 103 ? -12.350 -4.476 10.518 1.00 87.25 103 ARG A CA 1
ATOM 803 C C . ARG A 1 103 ? -13.303 -4.058 11.629 1.00 87.25 103 ARG A C 1
ATOM 805 O O . ARG A 1 103 ? -13.664 -2.885 11.704 1.00 87.25 103 ARG A O 1
ATOM 812 N N . THR A 1 104 ? -13.717 -4.991 12.486 1.00 91.69 104 THR A N 1
ATOM 813 C CA . THR A 1 104 ? -14.604 -4.670 13.613 1.00 91.69 104 THR A CA 1
ATOM 814 C C . THR A 1 104 ? -13.923 -3.754 14.624 1.00 91.69 104 THR A C 1
ATOM 816 O O . THR A 1 104 ? -14.534 -2.785 15.067 1.00 91.69 104 THR A O 1
ATOM 819 N N . GLY A 1 105 ? -12.644 -3.992 14.924 1.00 90.44 105 GLY A N 1
ATOM 820 C CA . GLY A 1 105 ? -11.849 -3.134 15.797 1.00 90.44 105 GLY A CA 1
ATOM 821 C C . GLY A 1 105 ? -11.706 -1.724 15.231 1.00 90.44 105 GLY A C 1
ATOM 822 O O . GLY A 1 105 ? -11.918 -0.752 15.955 1.00 90.44 105 GLY A O 1
ATOM 823 N N . ARG A 1 106 ? -11.435 -1.605 13.925 1.00 90.81 106 ARG A N 1
ATOM 824 C CA . ARG A 1 106 ? -11.354 -0.316 13.228 1.00 90.81 106 ARG A CA 1
ATOM 825 C C . ARG A 1 106 ? -12.678 0.447 13.271 1.00 90.81 106 ARG A C 1
ATOM 827 O O . ARG A 1 106 ? -12.669 1.620 13.618 1.00 90.81 106 ARG A O 1
ATOM 834 N N . LEU A 1 107 ? -13.805 -0.216 13.007 1.00 90.75 107 LEU A N 1
ATOM 835 C CA . LEU A 1 107 ? -15.138 0.393 13.104 1.00 90.75 107 LEU A CA 1
ATOM 836 C C . LEU A 1 107 ? -15.447 0.902 14.516 1.00 90.75 107 LEU A C 1
ATOM 838 O O . LEU A 1 107 ? -15.943 2.013 14.672 1.00 90.75 107 LEU A O 1
ATOM 842 N N . ILE A 1 108 ? -15.135 0.115 15.549 1.00 93.00 108 ILE A N 1
ATOM 843 C CA . ILE A 1 108 ? -15.334 0.526 16.946 1.00 93.00 108 ILE A CA 1
ATOM 844 C C . ILE A 1 108 ? -14.446 1.729 17.283 1.00 93.00 108 ILE A C 1
ATOM 846 O O . ILE A 1 108 ? -14.894 2.651 17.963 1.00 93.00 108 ILE A O 1
ATOM 850 N N . ALA A 1 109 ? -13.193 1.738 16.821 1.00 89.75 109 ALA A N 1
ATOM 851 C CA . ALA A 1 109 ? -12.289 2.864 17.022 1.00 89.75 109 ALA A CA 1
ATOM 852 C C . ALA A 1 109 ? -12.793 4.129 16.310 1.00 89.75 109 ALA A C 1
ATOM 854 O O . ALA A 1 109 ? -12.838 5.188 16.928 1.00 89.75 109 ALA A O 1
ATOM 855 N N . GLU A 1 110 ? -13.239 4.014 15.058 1.00 89.75 110 GLU A N 1
ATOM 856 C CA . GLU A 1 110 ? -13.820 5.118 14.284 1.00 89.75 110 GLU A CA 1
ATOM 857 C C . GLU A 1 110 ? -15.102 5.661 14.939 1.00 89.75 110 GLU A C 1
ATOM 859 O O . GLU A 1 110 ? -15.264 6.874 15.046 1.00 89.75 110 GLU A O 1
ATOM 864 N N . GLN A 1 111 ? -15.974 4.791 15.462 1.00 90.56 111 GLN A N 1
ATOM 865 C CA . GLN A 1 111 ? -17.165 5.207 16.217 1.00 90.56 111 GLN A CA 1
ATOM 866 C C . GLN A 1 111 ? -16.808 5.957 17.499 1.00 90.56 111 GLN A C 1
ATOM 868 O O . GLN A 1 111 ? -17.396 6.998 17.780 1.00 90.56 111 GLN A O 1
ATOM 873 N N . LYS A 1 112 ? -15.831 5.455 18.263 1.00 90.44 112 LYS A N 1
ATOM 874 C CA . LYS A 1 112 ? -15.345 6.144 19.463 1.00 90.44 112 LYS A CA 1
ATOM 875 C C . LYS A 1 112 ? -14.786 7.514 19.109 1.00 90.44 112 LYS A C 1
ATOM 877 O O . LYS A 1 112 ? -15.146 8.486 19.757 1.00 90.44 112 LYS A O 1
ATOM 882 N N . ILE A 1 113 ? -13.950 7.603 18.074 1.00 89.25 113 ILE A N 1
ATOM 883 C CA . ILE A 1 113 ? -13.409 8.882 17.596 1.00 89.25 113 ILE A CA 1
ATOM 884 C C . ILE A 1 113 ? -14.556 9.841 17.260 1.00 89.25 113 ILE A C 1
ATOM 886 O O . ILE A 1 113 ? -14.573 10.946 17.783 1.00 89.25 113 ILE A O 1
ATOM 890 N N . ALA A 1 114 ? -15.560 9.398 16.499 1.00 88.19 114 ALA A N 1
ATOM 891 C CA . ALA A 1 114 ? -16.718 10.225 16.157 1.00 88.19 114 ALA A CA 1
ATOM 892 C C . ALA A 1 114 ? -17.534 10.685 17.384 1.00 88.19 114 AL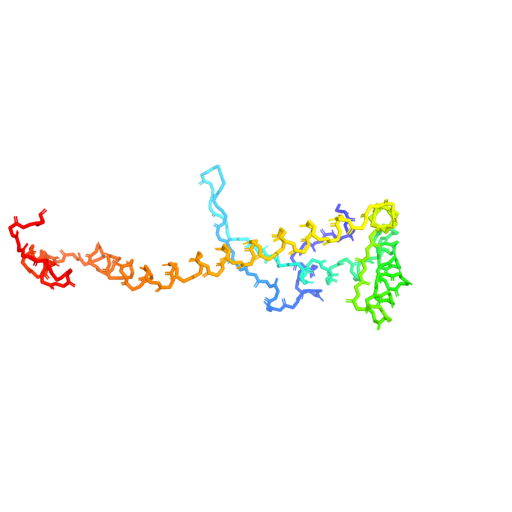A A C 1
ATOM 894 O O . ALA A 1 114 ? -18.046 11.801 17.391 1.00 88.19 114 ALA A O 1
ATOM 895 N N . GLU A 1 115 ? -17.653 9.857 18.429 1.00 88.12 115 GLU A N 1
ATOM 896 C CA . GLU A 1 115 ? -18.322 10.232 19.684 1.00 88.12 115 GLU A CA 1
ATOM 897 C C . GLU A 1 115 ? -17.510 11.251 20.502 1.00 88.12 115 GLU A C 1
ATOM 899 O O . GLU A 1 115 ? -18.075 12.148 21.135 1.00 88.12 115 GLU A O 1
ATOM 904 N N . TYR A 1 116 ? -16.183 11.115 20.517 1.00 85.50 116 TYR A N 1
ATOM 905 C CA . TYR A 1 116 ? -15.294 12.004 21.263 1.00 85.50 116 TYR A CA 1
ATOM 906 C C . TYR A 1 116 ? -14.997 13.314 20.526 1.00 85.50 116 TYR A C 1
ATOM 908 O O . TYR A 1 116 ? -14.726 14.309 21.193 1.00 85.50 116 TYR A O 1
ATOM 916 N N . GLU A 1 117 ? -15.111 13.356 19.199 1.00 86.50 117 GLU A N 1
ATOM 917 C CA . GLU A 1 117 ? -14.871 14.540 18.365 1.00 86.50 117 GLU A CA 1
ATOM 918 C C . GLU A 1 117 ? -15.594 15.811 18.866 1.00 86.50 117 GLU A C 1
ATOM 920 O O . GLU A 1 117 ? -14.920 16.818 19.101 1.00 86.50 117 GLU A O 1
ATOM 925 N N . PRO A 1 118 ? -16.921 15.811 19.134 1.00 84.81 118 PRO A N 1
ATOM 926 C CA . PRO A 1 118 ? -17.593 17.003 19.656 1.00 84.81 118 PRO A CA 1
ATOM 927 C C . PRO A 1 118 ? -17.143 17.370 21.078 1.00 84.81 118 PRO A C 1
ATOM 929 O O . PRO A 1 118 ? -17.080 18.553 21.409 1.00 84.81 118 PRO A O 1
ATOM 932 N N . LYS A 1 119 ? -16.794 16.382 21.916 1.00 82.94 119 LYS A N 1
ATOM 933 C CA . LYS A 1 119 ? -16.317 16.615 23.293 1.00 82.94 119 LYS A CA 1
ATOM 934 C C . LYS A 1 119 ? -14.933 17.272 23.291 1.00 82.94 119 LYS A C 1
ATOM 936 O O . LYS A 1 119 ? -14.687 18.185 24.075 1.00 82.94 119 LYS A O 1
ATOM 941 N N . ILE A 1 120 ? -14.053 16.833 22.392 1.00 82.06 120 ILE A N 1
ATOM 942 C CA . ILE A 1 120 ? -12.710 17.395 22.203 1.00 82.06 120 ILE A CA 1
ATOM 943 C C . ILE A 1 120 ? -12.808 18.798 21.597 1.00 82.06 120 ILE A C 1
ATOM 945 O O . ILE A 1 120 ? -12.233 19.729 22.147 1.00 82.06 120 ILE A O 1
ATOM 949 N N . SER A 1 121 ? -13.612 18.984 20.545 1.00 81.19 121 SER A N 1
ATOM 950 C CA . SER A 1 121 ? -13.821 20.301 19.928 1.00 81.19 121 SER A CA 1
ATOM 951 C C . SER A 1 121 ? -14.365 21.336 20.919 1.00 81.19 121 SER A C 1
ATOM 953 O O . SER A 1 121 ? -13.965 22.500 20.874 1.00 81.19 121 SER A O 1
ATOM 955 N N . TYR A 1 122 ? -15.259 20.927 21.822 1.00 78.31 122 TYR A N 1
ATOM 956 C CA . TYR A 1 122 ? -15.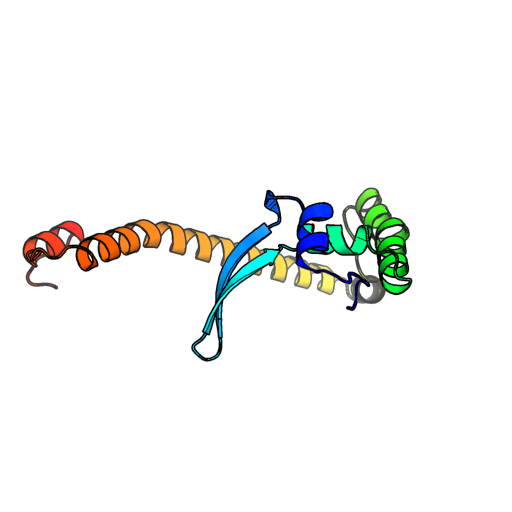754 21.785 22.894 1.00 78.31 122 TYR A CA 1
ATOM 957 C C . TYR A 1 122 ? -14.656 22.117 23.915 1.00 78.31 122 TYR A C 1
ATOM 959 O O . TYR A 1 122 ? -14.477 23.288 24.255 1.00 78.31 122 TYR A O 1
ATOM 967 N N . LEU A 1 123 ? -13.877 21.125 24.358 1.00 76.25 123 LEU A N 1
ATOM 968 C CA . LEU A 1 123 ? -12.744 21.347 25.261 1.00 76.25 123 LEU A CA 1
ATOM 969 C C . LEU A 1 123 ? -11.729 22.334 24.665 1.00 76.25 123 LEU A C 1
ATOM 971 O O . LEU A 1 123 ? -11.321 23.272 25.347 1.00 76.25 123 LEU A O 1
ATOM 975 N N . ASP A 1 124 ? -11.381 22.168 23.390 1.00 77.94 124 ASP A N 1
ATOM 976 C CA . ASP A 1 124 ? -10.481 23.072 22.672 1.00 77.94 124 ASP A CA 1
ATOM 977 C C . ASP A 1 124 ? -11.051 24.496 22.611 1.00 77.94 124 ASP A C 1
ATOM 979 O O . ASP A 1 124 ? -10.321 25.465 22.830 1.00 77.94 124 ASP A O 1
ATOM 983 N N . SER A 1 125 ? -12.364 24.642 22.392 1.00 77.88 125 SER A N 1
ATOM 984 C CA . SER A 1 125 ? -13.021 25.954 22.384 1.00 77.88 125 SER A CA 1
ATOM 985 C C . SER A 1 125 ? -12.911 26.669 23.736 1.00 77.88 125 SER A C 1
ATOM 987 O O . SER A 1 125 ? -12.531 27.840 23.774 1.00 77.88 125 SER A O 1
ATOM 989 N N . ILE A 1 126 ? -13.129 25.956 24.846 1.00 75.38 126 ILE A N 1
ATOM 990 C CA . ILE A 1 126 ? -13.020 26.509 26.203 1.00 75.38 126 ILE A CA 1
ATOM 991 C C . ILE A 1 126 ? -11.575 26.861 26.537 1.00 75.38 126 ILE A C 1
ATOM 993 O O . ILE A 1 126 ? -11.313 27.967 27.006 1.00 75.38 126 ILE A O 1
ATOM 997 N N . LEU A 1 127 ? -10.632 25.953 26.274 1.00 72.88 127 LEU A N 1
ATOM 998 C CA . LEU A 1 127 ? -9.211 26.169 26.559 1.00 72.88 127 LEU A CA 1
ATOM 999 C C . LEU A 1 127 ? -8.613 27.313 25.730 1.00 72.88 127 LEU A C 1
ATOM 1001 O O . LEU A 1 127 ? -7.649 27.941 26.161 1.00 72.88 127 LEU A O 1
ATOM 1005 N N . SER A 1 128 ? -9.178 27.589 24.552 1.00 72.81 128 SER A N 1
ATOM 1006 C CA . SER A 1 128 ? -8.780 28.716 23.704 1.00 72.81 128 SER A CA 1
ATOM 1007 C C . SER A 1 128 ? -9.391 30.060 24.121 1.00 72.81 128 SER A C 1
ATOM 1009 O O . SER A 1 128 ? -8.868 31.107 23.737 1.00 72.81 128 SER A O 1
ATOM 1011 N N . SER A 1 129 ? -10.479 30.056 24.899 1.00 71.44 129 SER A N 1
ATOM 1012 C CA . SER A 1 129 ? -11.121 31.281 25.377 1.00 71.44 129 SER A CA 1
ATOM 1013 C C . SER A 1 129 ? -10.363 31.863 26.576 1.00 71.44 129 SER A C 1
ATOM 1015 O O . SER A 1 129 ? -10.026 31.159 27.523 1.00 71.44 129 SER A O 1
ATOM 1017 N N . THR A 1 130 ? -10.063 33.163 26.536 1.00 61.22 130 THR A N 1
ATOM 1018 C CA . THR A 1 130 ? -9.379 33.886 27.627 1.00 61.22 130 THR A CA 1
ATOM 1019 C C . THR A 1 130 ? -10.312 34.312 28.763 1.00 61.22 130 THR A C 1
ATOM 1021 O O . THR A 1 130 ? -9.835 34.764 29.803 1.00 61.22 130 THR A O 1
ATOM 1024 N N . ASP A 1 131 ? -11.625 34.182 28.568 1.00 66.12 131 ASP A N 1
ATOM 1025 C CA . ASP A 1 131 ? -12.641 34.526 29.559 1.00 66.12 131 ASP A CA 1
ATOM 1026 C C . ASP A 1 131 ? -12.881 33.361 30.531 1.00 66.12 131 ASP A C 1
ATOM 1028 O O . ASP A 1 131 ? -12.820 32.187 30.170 1.00 66.12 131 ASP A O 1
ATOM 1032 N N . SER A 1 132 ? -13.166 33.674 31.797 1.00 63.47 132 SER A N 1
ATOM 1033 C CA . SER A 1 132 ? -13.441 32.654 32.811 1.00 63.47 132 SER A CA 1
ATOM 1034 C C . SER A 1 132 ? -14.809 32.009 32.579 1.00 63.47 132 SER A C 1
ATOM 1036 O O . SER A 1 132 ? -15.837 32.670 32.739 1.00 63.47 132 SER A O 1
ATOM 1038 N N . VAL A 1 133 ? -14.835 30.714 32.271 1.00 67.06 133 VAL A N 1
ATOM 1039 C CA . VAL A 1 133 ? -16.075 29.926 32.218 1.00 67.06 133 VAL A CA 1
ATOM 1040 C C . VAL A 1 133 ? -16.437 29.449 33.627 1.00 67.06 133 VAL A C 1
ATOM 1042 O O . VAL A 1 133 ? -15.576 28.986 34.377 1.00 67.06 133 VAL A O 1
ATOM 1045 N N . THR A 1 134 ? -17.705 29.579 34.027 1.00 70.25 134 THR A N 1
ATOM 1046 C CA . THR A 1 134 ? -18.130 29.166 35.372 1.00 70.25 134 THR A CA 1
ATOM 1047 C C . THR A 1 134 ? -18.267 27.647 35.470 1.00 70.25 134 THR A C 1
ATOM 1049 O O . THR A 1 134 ? -18.824 27.001 34.584 1.00 70.25 134 THR A O 1
ATOM 1052 N N . ILE A 1 135 ? -17.818 27.074 36.592 1.00 65.94 135 ILE A N 1
ATOM 1053 C CA . ILE A 1 135 ? -17.899 25.627 36.877 1.00 65.94 135 ILE A CA 1
ATOM 1054 C C . ILE A 1 135 ? -19.346 25.117 36.746 1.00 65.94 135 ILE A C 1
ATOM 1056 O O . ILE A 1 135 ? -19.579 23.998 36.302 1.00 65.94 135 ILE A O 1
ATOM 1060 N N . SER A 1 136 ? -20.336 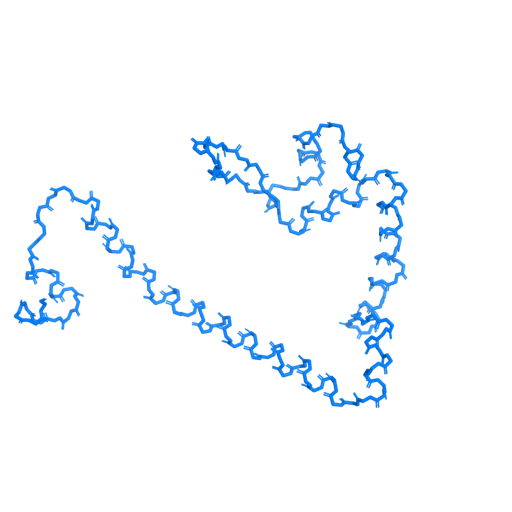25.959 37.059 1.00 68.62 136 SER A N 1
ATOM 1061 C CA . SER A 1 136 ? -21.755 25.620 36.928 1.00 68.62 136 SER A CA 1
ATOM 1062 C C . SER A 1 136 ? -22.229 25.463 35.479 1.00 68.62 136 SER A C 1
ATOM 1064 O O . SER A 1 136 ? -23.071 24.605 35.226 1.00 68.62 136 SER A O 1
ATOM 1066 N N . GLN A 1 137 ? -21.702 26.254 34.537 1.00 70.25 137 GLN A N 1
ATOM 1067 C CA . GLN A 1 137 ? -22.011 26.111 33.107 1.00 70.25 137 GLN A CA 1
ATOM 1068 C C . GLN A 1 137 ? -21.375 24.849 32.528 1.00 70.25 137 GLN A C 1
ATOM 1070 O O . GLN A 1 137 ? -22.050 24.088 31.848 1.00 70.25 137 GLN A O 1
ATOM 1075 N N . ILE A 1 138 ? -20.121 24.570 32.892 1.00 69.69 138 ILE A N 1
ATOM 1076 C CA . ILE A 1 138 ? -19.423 23.351 32.467 1.00 69.69 138 ILE A CA 1
ATOM 1077 C C . ILE A 1 138 ? -20.156 22.111 33.005 1.00 69.69 138 ILE A C 1
ATOM 1079 O O . ILE A 1 138 ? -20.431 21.180 32.255 1.00 69.69 138 ILE A O 1
ATOM 1083 N N . ALA A 1 139 ? -20.550 22.109 34.281 1.00 65.81 139 ALA A N 1
ATOM 1084 C CA . ALA A 1 139 ? -21.307 21.004 34.867 1.00 65.81 139 ALA A CA 1
ATOM 1085 C C . ALA A 1 139 ? -22.643 20.761 34.142 1.00 65.81 139 ALA A C 1
ATOM 1087 O O . ALA A 1 139 ? -22.950 19.617 33.807 1.00 65.81 139 ALA A O 1
ATOM 1088 N N . ALA A 1 140 ? -23.392 21.824 33.828 1.00 73.06 140 ALA A N 1
ATOM 1089 C CA . ALA A 1 140 ? -24.647 21.727 33.084 1.00 73.06 140 ALA A CA 1
ATOM 1090 C C . ALA A 1 140 ? -24.457 21.160 31.663 1.00 73.06 140 ALA A C 1
ATOM 1092 O O . ALA A 1 140 ? -25.239 20.303 31.250 1.00 73.06 140 ALA A O 1
ATOM 1093 N N . ASP A 1 141 ? -23.399 21.564 30.955 1.00 68.06 141 ASP A N 1
ATOM 1094 C CA . ASP A 1 141 ? -23.094 21.103 29.591 1.00 68.06 141 ASP A CA 1
ATOM 1095 C C . ASP A 1 141 ? -22.681 19.618 29.543 1.00 68.06 141 ASP A C 1
ATOM 1097 O O . ASP A 1 141 ? -22.965 18.919 28.570 1.00 68.06 141 ASP A O 1
ATOM 1101 N N . TYR A 1 142 ? -22.084 19.096 30.623 1.00 67.25 142 TYR A N 1
ATOM 1102 C CA . TYR A 1 142 ? -21.800 17.664 30.807 1.00 67.25 142 TYR A CA 1
ATOM 1103 C C . TYR A 1 142 ? -22.973 16.870 31.417 1.00 67.25 142 TYR A C 1
ATOM 1105 O O . TYR A 1 142 ? -22.842 15.666 31.653 1.00 67.25 142 TYR A O 1
A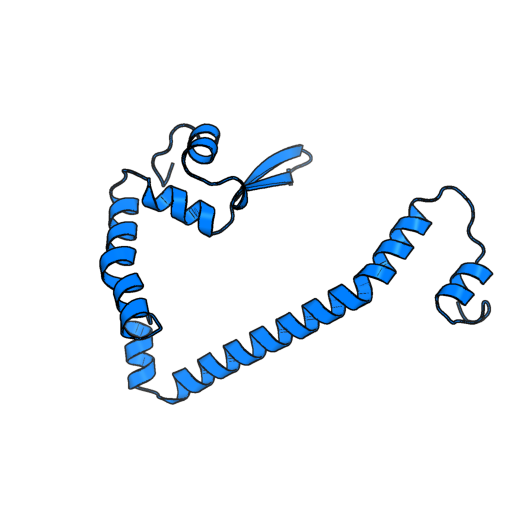TOM 1113 N N . GLY A 1 143 ? -24.118 17.509 31.686 1.00 69.94 143 GLY A N 1
ATOM 1114 C CA . GLY A 1 143 ? -25.280 16.874 32.319 1.00 69.94 143 GLY A CA 1
ATOM 1115 C C . GLY A 1 143 ? -25.061 16.486 33.788 1.00 69.94 143 GLY A C 1
ATOM 1116 O O . GLY A 1 143 ? -25.738 15.592 34.296 1.00 69.94 143 GLY A O 1
ATOM 1117 N N . MET A 1 144 ? -24.110 17.128 34.469 1.00 73.88 144 MET A N 1
ATOM 1118 C CA . MET A 1 144 ? -23.736 16.880 35.862 1.00 73.88 144 MET A CA 1
ATOM 1119 C C . MET A 1 144 ? -24.166 18.034 36.773 1.00 73.88 144 MET A C 1
ATOM 1121 O O . MET A 1 144 ? -24.333 19.177 36.347 1.00 73.88 144 MET A O 1
ATOM 1125 N N . SER A 1 145 ? -24.334 17.749 38.067 1.00 69.88 145 SER A N 1
ATOM 1126 C CA . SER A 1 145 ? -24.511 18.822 39.048 1.00 69.88 145 SER A CA 1
ATOM 1127 C C . SER A 1 145 ? -23.151 19.449 39.404 1.00 69.88 145 SER A C 1
ATOM 1129 O O . SER A 1 145 ? -22.157 18.727 39.487 1.00 69.88 145 SER A O 1
ATOM 1131 N N . PRO A 1 146 ? -23.070 20.765 39.680 1.00 63.12 146 PRO A N 1
ATOM 1132 C CA . PRO A 1 146 ? -21.802 21.437 40.004 1.00 63.12 146 PRO A CA 1
ATOM 1133 C C . PRO A 1 146 ? -21.091 20.908 41.258 1.00 63.12 146 PRO A C 1
ATOM 1135 O O . PRO A 1 146 ? -19.935 21.230 41.484 1.00 63.12 146 PRO A O 1
ATOM 1138 N N . GLN A 1 147 ? -21.788 20.136 42.095 1.00 68.88 147 GLN A N 1
ATOM 1139 C CA . GLN A 1 147 ? -21.247 19.516 43.308 1.00 68.88 147 GLN A CA 1
ATOM 1140 C C . GLN A 1 147 ? -20.587 18.152 43.036 1.00 68.88 147 GLN A C 1
ATOM 1142 O O . GLN A 1 147 ? -20.015 17.562 43.949 1.00 68.88 147 GLN A O 1
ATOM 1147 N N . GLN A 1 148 ? -20.718 17.628 41.812 1.00 55.84 148 GLN A N 1
ATOM 1148 C CA . GLN A 1 148 ? -20.215 16.318 41.386 1.00 55.84 148 GLN A CA 1
ATOM 1149 C C . GLN A 1 148 ? -19.027 16.402 40.410 1.00 55.84 148 GLN A C 1
ATOM 1151 O O . GLN A 1 148 ? -18.506 15.353 40.030 1.00 55.84 148 GLN A O 1
ATOM 1156 N N . MET A 1 149 ? -18.617 17.615 40.016 1.00 56.72 149 MET A N 1
ATOM 1157 C CA . MET A 1 149 ? -17.348 17.909 39.328 1.00 56.72 149 MET A CA 1
ATOM 1158 C C . MET A 1 149 ? -16.265 18.271 40.339 1.00 56.72 149 MET A C 1
ATOM 1160 O O . MET A 1 149 ? -15.105 17.878 40.096 1.00 56.72 149 MET A O 1
#

Solvent-accessible surface area (backbone atoms only — not comparable to full-atom values): 8713 Å² total; per-residue (Å²): 104,100,59,66,60,88,48,66,71,57,47,47,66,77,45,31,58,72,91,32,48,41,84,41,78,49,72,56,95,92,42,77,43,83,39,82,47,63,45,72,69,23,51,49,38,46,41,70,68,29,85,39,70,69,35,47,51,51,46,45,47,44,64,71,46,46,51,51,34,28,75,74,69,76,47,75,72,57,72,68,56,48,51,49,37,71,76,35,65,62,52,56,53,51,53,53,48,53,54,49,50,51,51,52,53,49,51,54,50,52,50,50,49,62,66,44,46,64,58,50,55,49,50,53,52,56,75,71,45,90,68,89,78,55,67,58,57,55,21,53,76,72,75,43,57,62,91,78,113

Secondary structure (DSSP, 8-state):
-TT--S-HHHHHHHHS-STTEEEEEEEETTEEEEEEEE-HHHHHHHHHH--SHHHHHHHHHIIIIIHHHHHHHS----HHHHHHHHH-THHHHHHHHHHHHHHHHHHHHHHHHHHHHHHHHHHHHHHH--S---HHHHHHHTT--TT--

Mean predicted aligned error: 12.17 Å

InterPro domains:
  IPR003497 BRO N-terminal domain [PF02498] (2-68)
  IPR003497 BRO N-terminal domain [PS51750] (1-74)
  IPR003497 BRO N-terminal domain [SM01040] (1-68)
  IPR005039 Antirepressor protein, C-terminal [PF03374] (110-149)

Nearest PDB structures (foldseek):
  6dfk-assembly1_F  TM=2.383E-01  e=6.910E+00  Plasmodium falciparum 3D7
  6dfk-assembly2_L  TM=2.337E-01  e=6.078E+00  Plasmodium falciparum 3D7
  6dfk-assembly2_N  TM=2.323E-01  e=9.521E+00  Plasmodium falciparum 3D7

Radius of gyration: 25.09 Å; Cα contacts (8 Å, |Δi|>4): 92; chains: 1; bounding box: 43×62×59 Å

pLDDT: mean 85.33, std 9.25, range [55.84, 96.69]

Sequence (149 aa):
SVLGYSNTKDALSRHVDLEDKMGSRITTSGQSREMTIINESGLYSLILKSKLPSAKKFKRWVTSEVLPAIRKHGGYLTPEKVEEALLNPDTIIQLATQLKEERTGRLIAEQKIAEYEPKISYLDSILSSTDSVTISQIAADYGMSPQQM

Foldseek 3Di:
DVLPDPDPVVLLVPQFDPVQWDFDFDDDPNDTDTDIDGDPRRVLSSLCPGPDPVSVVVNCCCVVPFVVCCVPPVGDDDPVVVVVCVVDVCSVVVVVVVVVVVVVVVVVVVVVCVVCVVVVVVVVVVVPDPDDDDLCVVCVVVVHHSVVD

Organism: Enterococcus faecium (NCBI:txid1352)